Protein AF-A0A8H5Y1R0-F1 (afdb_monomer_lite)

Foldseek 3Di:
DPDPPPLVPDDPVVVVPDPSVVLVVLQVPDDVPPPSVRSVVVVVVVVVVVVVVVVVVVVVVVVVVVD

Secondary structure (DSSP, 8-state):
-------TT--GGGGGTS-HHHHHHHHHTSPTTS-SHHHHHHHHHHHHHHHHHHHHHHHHHHHHTT-

Sequence (67 aa):
MSGDQDHFGISPDAQDFVDVNIFEQILEMDDEGSDREFSKELVFGFFEQAENTFDEIGHSLARRGQD

pLDDT: mean 84.81, std 14.78, range [38.5, 98.31]

Structure (mmCIF, N/CA/C/O backbone):
data_AF-A0A8H5Y1R0-F1
#
_entry.id   AF-A0A8H5Y1R0-F1
#
loop_
_atom_site.group_PDB
_atom_site.id
_atom_site.type_symbol
_atom_site.label_atom_id
_atom_site.label_alt_id
_atom_site.label_comp_id
_atom_site.label_asym_id
_atom_site.label_entity_id
_atom_site.label_seq_id
_atom_site.pdbx_PDB_ins_code
_atom_site.Cartn_x
_atom_site.Cartn_y
_atom_site.Cartn_z
_atom_site.occupancy
_atom_site.B_iso_or_equiv
_atom_site.auth_seq_id
_atom_site.auth_comp_id
_atom_site.auth_asym_id
_atom_site.auth_atom_id
_atom_site.pdbx_PDB_model_num
ATOM 1 N N . MET A 1 1 ? -13.766 0.487 -31.712 1.00 38.50 1 MET A N 1
ATOM 2 C CA . MET A 1 1 ? -12.347 0.319 -31.354 1.00 38.50 1 MET A CA 1
ATOM 3 C C . MET A 1 1 ? -12.320 0.128 -29.850 1.00 38.50 1 MET A C 1
ATOM 5 O O . MET A 1 1 ? -12.245 1.110 -29.128 1.00 38.50 1 MET A O 1
ATOM 9 N N . SER A 1 2 ? -12.552 -1.098 -29.383 1.00 47.56 2 SER A N 1
ATOM 10 C CA . SER A 1 2 ? -12.428 -1.418 -27.960 1.00 47.56 2 SER A CA 1
ATOM 11 C C . SER A 1 2 ? -10.949 -1.678 -27.736 1.00 47.56 2 SER A C 1
ATOM 13 O O . SER A 1 2 ? -10.444 -2.714 -28.156 1.00 47.56 2 SER A O 1
ATOM 15 N N . GLY A 1 3 ? -10.236 -0.664 -27.256 1.00 48.56 3 GLY A N 1
ATOM 16 C CA . GLY A 1 3 ? -8.873 -0.852 -26.793 1.00 48.56 3 GLY A CA 1
ATOM 17 C C . GLY A 1 3 ? -8.956 -1.604 -25.479 1.00 48.56 3 GLY A C 1
ATOM 18 O O . GLY A 1 3 ? -9.322 -1.004 -24.474 1.00 48.56 3 GLY A O 1
ATOM 19 N N . ASP A 1 4 ? -8.672 -2.903 -25.505 1.00 55.84 4 ASP A N 1
ATOM 20 C CA . ASP A 1 4 ? -8.067 -3.568 -24.356 1.00 55.84 4 ASP A CA 1
ATOM 21 C C . ASP A 1 4 ? -6.788 -2.777 -24.052 1.00 55.84 4 ASP A C 1
ATOM 23 O O . ASP A 1 4 ? -5.777 -2.923 -24.737 1.00 55.84 4 ASP A O 1
ATOM 27 N N . GLN A 1 5 ? -6.886 -1.820 -23.129 1.00 59.78 5 GLN A N 1
ATOM 28 C CA . GLN 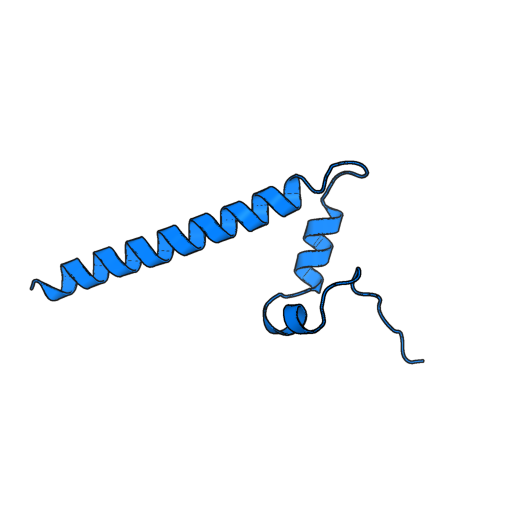A 1 5 ? -5.721 -1.236 -22.482 1.00 59.78 5 GLN A CA 1
ATOM 29 C C . GLN A 1 5 ? -5.213 -2.338 -21.564 1.00 59.78 5 GLN A C 1
ATOM 31 O O . GLN A 1 5 ? -5.866 -2.679 -20.577 1.00 59.78 5 GLN A O 1
ATOM 36 N N . ASP A 1 6 ? -4.119 -2.983 -21.960 1.00 58.12 6 ASP A N 1
ATOM 37 C CA . ASP A 1 6 ? -3.477 -3.975 -21.123 1.00 58.12 6 ASP A CA 1
ATOM 38 C C . ASP A 1 6 ? -2.869 -3.247 -19.923 1.00 58.12 6 ASP A C 1
ATOM 40 O O . ASP A 1 6 ? -1.759 -2.734 -19.960 1.00 58.12 6 ASP A O 1
ATOM 44 N N . HIS A 1 7 ? -3.642 -3.156 -18.844 1.00 62.62 7 HIS A N 1
ATOM 45 C CA . HIS A 1 7 ? -3.190 -2.646 -17.555 1.00 62.62 7 HIS A CA 1
ATOM 46 C C . HIS A 1 7 ? -2.183 -3.625 -16.944 1.00 62.62 7 HIS A C 1
ATOM 48 O O . HIS A 1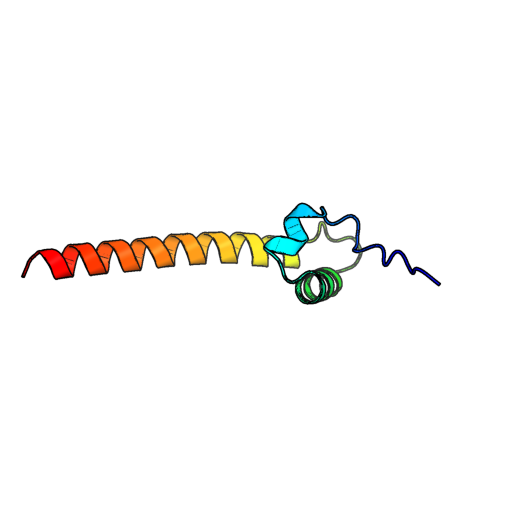 7 ? -2.521 -4.329 -16.002 1.00 62.62 7 HIS A O 1
ATOM 54 N N . PHE A 1 8 ? -1.000 -3.799 -17.543 1.00 63.53 8 PHE A N 1
ATOM 55 C CA . PHE A 1 8 ? 0.154 -4.559 -17.035 1.00 63.53 8 PHE A CA 1
ATOM 56 C C . PHE A 1 8 ? -0.130 -5.955 -16.423 1.00 63.53 8 PHE A C 1
ATOM 58 O O . PHE A 1 8 ? 0.654 -6.460 -15.616 1.00 63.53 8 PHE A O 1
ATOM 65 N N . GLY A 1 9 ? -1.236 -6.613 -16.789 1.00 69.44 9 GLY A N 1
ATOM 66 C CA . GLY A 1 9 ? -1.680 -7.859 -16.151 1.00 69.44 9 GLY A CA 1
ATOM 67 C C . GLY A 1 9 ? -2.190 -7.700 -14.708 1.00 69.44 9 GLY A C 1
ATOM 68 O O . GLY A 1 9 ? -2.196 -8.673 -13.953 1.00 69.44 9 GLY A O 1
ATOM 69 N N . ILE A 1 10 ? -2.604 -6.496 -14.310 1.00 72.25 10 ILE A N 1
ATOM 70 C CA . ILE A 1 10 ? -3.235 -6.198 -13.023 1.00 72.25 10 ILE A CA 1
ATOM 71 C C . ILE A 1 10 ? -4.601 -6.890 -12.972 1.00 72.25 10 ILE A C 1
ATOM 73 O O . ILE A 1 10 ? -5.415 -6.780 -13.890 1.00 72.25 10 ILE A O 1
ATOM 77 N N . SER A 1 11 ? -4.835 -7.633 -11.886 1.00 79.38 11 SER A N 1
ATOM 78 C CA . SER A 1 11 ? -6.090 -8.361 -11.674 1.00 79.38 11 SER A CA 1
ATOM 79 C C . SER A 1 11 ? -7.290 -7.404 -11.728 1.00 79.38 11 SER A C 1
ATOM 81 O O . SER A 1 11 ? -7.203 -6.327 -11.134 1.00 79.38 11 SER A O 1
ATOM 83 N N . PRO A 1 12 ? -8.422 -7.790 -12.348 1.00 79.31 12 PRO A N 1
ATOM 84 C CA . PRO A 1 12 ? -9.650 -6.995 -12.330 1.00 79.31 12 PRO A CA 1
ATOM 85 C C . PRO A 1 12 ? -10.066 -6.582 -10.914 1.00 79.31 12 PRO A C 1
ATOM 87 O O . PRO A 1 12 ? -10.424 -5.433 -10.695 1.00 79.31 12 PRO A O 1
ATOM 90 N N . ASP A 1 13 ? -9.911 -7.480 -9.938 1.00 84.56 13 ASP A N 1
ATOM 91 C CA . ASP A 1 13 ? -10.278 -7.224 -8.540 1.00 84.56 13 ASP A CA 1
ATOM 92 C C . ASP A 1 13 ? -9.426 -6.120 -7.892 1.00 84.56 13 ASP A C 1
ATOM 94 O O . ASP A 1 13 ? -9.860 -5.467 -6.950 1.00 84.56 13 ASP A O 1
ATOM 98 N N . ALA A 1 14 ? -8.199 -5.894 -8.374 1.00 81.31 14 ALA A N 1
ATOM 99 C CA . ALA A 1 14 ? -7.338 -4.845 -7.834 1.00 81.31 14 ALA A CA 1
ATOM 100 C C . ALA A 1 14 ? -7.818 -3.441 -8.237 1.00 81.31 14 ALA A C 1
ATOM 102 O O . ALA A 1 14 ? -7.549 -2.484 -7.514 1.00 81.31 14 ALA A O 1
ATOM 103 N N . GLN A 1 15 ? -8.563 -3.323 -9.343 1.00 84.25 15 GLN A N 1
ATOM 104 C CA . GLN A 1 15 ? -9.095 -2.048 -9.841 1.00 84.25 15 GLN A CA 1
ATOM 105 C C . GLN A 1 15 ? -10.131 -1.435 -8.887 1.00 84.25 15 GLN A C 1
ATOM 107 O O . GLN A 1 15 ? -10.323 -0.222 -8.889 1.00 84.25 15 GLN A O 1
ATOM 112 N N . ASP A 1 16 ? -10.756 -2.254 -8.036 1.00 90.69 16 ASP A N 1
ATOM 113 C CA . ASP A 1 16 ? -11.726 -1.793 -7.038 1.00 90.69 16 ASP A CA 1
ATOM 114 C C . ASP A 1 16 ? -11.063 -1.134 -5.815 1.00 90.69 16 ASP A C 1
ATOM 116 O O . ASP A 1 16 ? -11.712 -0.388 -5.079 1.00 90.69 16 ASP A O 1
ATOM 120 N N . PHE A 1 17 ? -9.774 -1.402 -5.581 1.00 90.06 17 PHE A N 1
A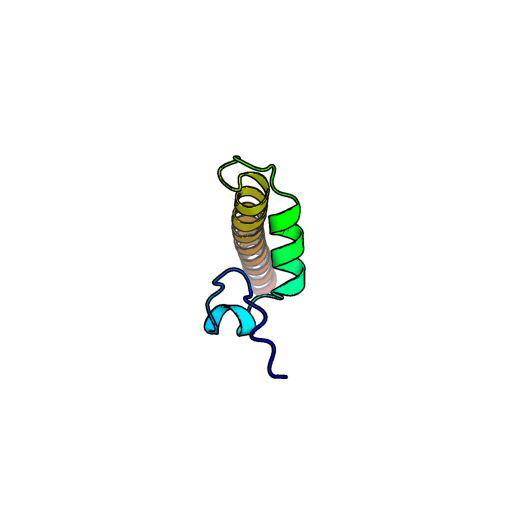TOM 121 C CA . PHE A 1 17 ? -9.059 -0.975 -4.371 1.00 90.06 17 PHE A CA 1
ATOM 122 C C . PHE A 1 17 ? -7.849 -0.080 -4.651 1.00 90.06 17 PHE A C 1
ATOM 124 O O . PHE A 1 17 ? -7.385 0.615 -3.747 1.00 90.06 17 PHE A O 1
ATOM 131 N N . VAL A 1 18 ? -7.324 -0.103 -5.876 1.00 89.56 18 VAL A N 1
ATOM 132 C CA . VAL A 1 18 ? -6.098 0.594 -6.269 1.00 89.56 18 VAL A CA 1
ATOM 133 C C . VAL A 1 18 ? -6.385 1.478 -7.475 1.00 89.56 18 VAL A C 1
ATOM 135 O O . VAL A 1 18 ? -6.933 1.019 -8.475 1.00 89.56 18 VAL A O 1
ATOM 138 N N . ASP A 1 19 ? -5.963 2.742 -7.408 1.00 92.00 19 ASP A N 1
ATOM 139 C CA . ASP A 1 19 ? -5.902 3.591 -8.597 1.00 92.00 19 ASP A CA 1
ATOM 140 C C . ASP A 1 19 ? -4.779 3.084 -9.507 1.00 92.00 19 ASP A C 1
ATOM 142 O O . ASP A 1 19 ? -3.592 3.349 -9.290 1.00 92.00 19 ASP A O 1
ATOM 146 N N . VAL A 1 20 ? -5.177 2.302 -10.507 1.00 88.62 20 VAL A N 1
ATOM 147 C CA . VAL A 1 20 ? -4.254 1.624 -11.416 1.00 88.62 20 VAL A CA 1
ATOM 148 C C . VAL A 1 20 ? -3.389 2.613 -12.188 1.00 88.62 20 VAL A C 1
ATOM 150 O O . VAL A 1 20 ? -2.199 2.363 -12.332 1.00 88.62 20 VAL A O 1
ATOM 153 N N . ASN A 1 21 ? -3.920 3.772 -12.584 1.00 89.62 21 ASN A N 1
ATOM 154 C CA . ASN A 1 21 ? -3.143 4.757 -13.341 1.00 89.62 21 ASN A CA 1
ATOM 155 C C . ASN A 1 21 ? -2.003 5.343 -12.499 1.00 89.62 21 ASN A C 1
ATOM 157 O O . ASN A 1 21 ? -0.928 5.645 -13.016 1.00 89.62 21 ASN A O 1
ATOM 161 N N . ILE A 1 22 ? -2.236 5.547 -11.200 1.00 91.12 22 ILE A N 1
ATOM 162 C CA . ILE A 1 22 ? -1.198 6.020 -10.275 1.00 91.12 22 ILE A CA 1
ATOM 163 C C . ILE A 1 22 ? -0.189 4.909 -9.993 1.00 91.12 22 ILE A C 1
ATOM 165 O O . ILE A 1 22 ? 1.013 5.163 -9.944 1.00 91.12 22 ILE A O 1
ATOM 169 N N . PHE A 1 23 ? -0.663 3.675 -9.834 1.00 91.00 23 PHE A N 1
ATOM 170 C CA . PHE A 1 23 ? 0.214 2.538 -9.595 1.00 91.00 23 PHE A CA 1
ATOM 171 C C . PHE A 1 23 ? 1.124 2.243 -10.796 1.00 91.00 23 PHE A C 1
ATOM 173 O O . PHE A 1 23 ? 2.308 1.992 -10.610 1.00 91.00 23 PHE A O 1
ATOM 180 N N . GLU A 1 24 ? 0.614 2.351 -12.023 1.00 89.06 24 GLU A N 1
ATOM 181 C CA . GLU A 1 24 ? 1.401 2.215 -13.255 1.00 89.06 24 GLU A CA 1
ATOM 182 C C . GLU A 1 24 ? 2.514 3.262 -13.337 1.00 89.06 24 GLU A C 1
ATOM 184 O O . GLU A 1 24 ? 3.661 2.904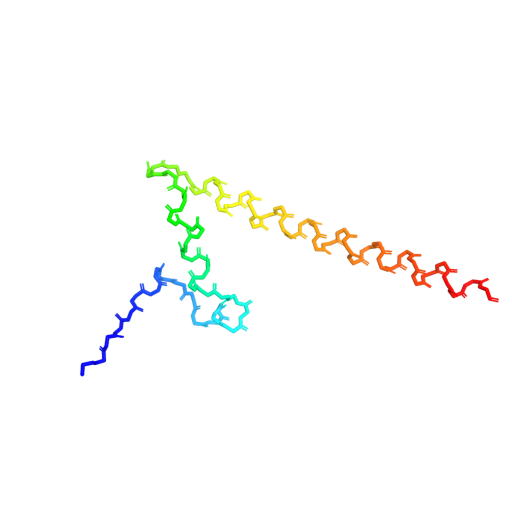 -13.583 1.00 89.06 24 GLU A O 1
ATOM 189 N N . GLN A 1 25 ? 2.225 4.525 -13.011 1.00 92.19 25 GLN A N 1
ATOM 190 C CA . GLN A 1 25 ? 3.253 5.571 -12.938 1.00 92.19 25 GLN A CA 1
ATOM 191 C C . GLN A 1 25 ? 4.346 5.244 -11.911 1.00 92.19 25 GLN A C 1
ATOM 193 O O . GLN A 1 25 ? 5.516 5.510 -12.158 1.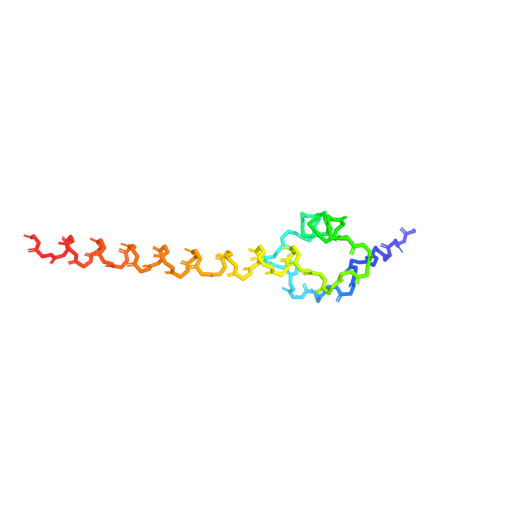00 92.19 25 GLN A O 1
ATOM 198 N N . ILE A 1 26 ? 3.989 4.649 -10.768 1.00 92.25 26 ILE A N 1
ATOM 199 C CA . ILE A 1 26 ? 4.964 4.195 -9.763 1.00 92.25 26 ILE A CA 1
ATOM 200 C C . ILE A 1 26 ? 5.833 3.059 -10.320 1.00 92.25 26 ILE A C 1
ATOM 202 O O . ILE A 1 26 ? 7.032 3.034 -10.057 1.00 92.25 26 ILE A O 1
ATOM 206 N N . LEU A 1 27 ? 5.258 2.135 -11.096 1.00 89.62 27 LEU A N 1
ATOM 207 C CA . LEU A 1 27 ? 6.015 1.060 -11.748 1.00 89.62 27 LEU A CA 1
ATOM 208 C C . LEU A 1 27 ? 6.954 1.594 -12.837 1.00 89.62 27 LEU A C 1
ATOM 210 O O . LEU A 1 27 ? 8.049 1.070 -13.001 1.00 89.62 27 LEU A O 1
ATOM 214 N N . GLU A 1 28 ? 6.553 2.637 -13.564 1.00 89.88 28 GLU A N 1
ATOM 215 C CA . GLU A 1 28 ? 7.403 3.315 -14.554 1.00 89.88 28 GLU A CA 1
ATOM 216 C C . GLU A 1 28 ? 8.601 4.039 -13.918 1.00 89.88 28 GLU A C 1
ATOM 218 O O . GLU A 1 28 ? 9.566 4.354 -14.613 1.00 89.88 28 GLU A O 1
ATOM 223 N N . MET A 1 29 ? 8.558 4.300 -12.607 1.00 89.94 29 MET A N 1
ATOM 224 C CA . MET A 1 29 ? 9.687 4.856 -11.858 1.00 89.94 29 MET A CA 1
ATOM 225 C C . MET A 1 29 ? 10.729 3.803 -11.455 1.00 89.94 29 MET A C 1
ATOM 227 O O . MET A 1 29 ? 11.811 4.192 -11.016 1.00 89.94 29 MET A O 1
ATOM 231 N N . ASP A 1 30 ? 10.435 2.503 -11.569 1.00 91.25 30 ASP A N 1
ATOM 232 C CA . ASP A 1 30 ? 11.436 1.458 -11.336 1.00 91.25 30 ASP A CA 1
ATOM 233 C C . ASP A 1 30 ? 12.475 1.434 -12.472 1.00 91.25 30 ASP A C 1
ATOM 235 O O . ASP A 1 30 ? 12.139 1.504 -13.655 1.00 91.25 30 ASP A O 1
ATOM 239 N N . ASP A 1 31 ? 13.752 1.259 -12.119 1.00 85.12 31 ASP A N 1
ATOM 240 C CA . ASP A 1 31 ? 14.823 1.098 -13.106 1.00 85.12 31 ASP A CA 1
ATOM 241 C C . ASP A 1 31 ? 14.657 -0.216 -13.893 1.00 85.12 31 ASP A C 1
ATOM 243 O O . ASP A 1 31 ? 14.413 -1.285 -13.314 1.00 85.12 31 ASP A O 1
ATOM 247 N N . GLU A 1 32 ? 14.855 -0.164 -15.216 1.00 75.81 32 GLU A N 1
ATOM 248 C CA . GLU A 1 32 ? 14.800 -1.340 -16.092 1.00 75.81 32 GLU A CA 1
ATOM 249 C C . GLU A 1 32 ? 15.828 -2.402 -15.655 1.00 75.81 32 GLU A C 1
ATOM 251 O O . GLU A 1 32 ? 17.040 -2.187 -15.700 1.00 75.81 32 GLU A O 1
ATOM 256 N N . GLY A 1 33 ? 15.346 -3.580 -15.250 1.00 72.31 33 GLY A N 1
ATOM 257 C CA . GLY A 1 33 ? 16.188 -4.690 -14.784 1.00 72.31 33 GLY A CA 1
ATOM 258 C C . GLY A 1 33 ? 16.400 -4.744 -13.269 1.00 72.31 33 GLY A C 1
ATOM 259 O O . GLY A 1 33 ? 17.041 -5.681 -12.793 1.00 72.31 33 GLY A O 1
ATOM 260 N N . SER A 1 34 ? 15.836 -3.798 -12.514 1.00 72.19 34 SER A N 1
ATOM 261 C CA . SER A 1 34 ? 15.633 -3.964 -11.075 1.00 72.19 34 SER A CA 1
ATOM 262 C C . SER A 1 34 ? 14.476 -4.937 -10.815 1.00 72.19 34 SER A C 1
ATOM 264 O O . SER A 1 34 ? 13.532 -5.040 -11.604 1.00 72.19 34 SER A O 1
ATOM 266 N N . ASP A 1 35 ? 14.501 -5.638 -9.681 1.00 83.38 35 ASP A N 1
ATOM 267 C CA . ASP A 1 35 ? 13.406 -6.515 -9.239 1.00 83.38 35 ASP A CA 1
ATOM 268 C C . ASP A 1 35 ? 12.177 -5.713 -8.752 1.00 83.38 35 ASP A C 1
ATOM 270 O O . ASP A 1 35 ? 11.464 -6.159 -7.846 1.00 83.38 35 ASP A O 1
ATOM 274 N N . ARG A 1 36 ? 11.906 -4.543 -9.349 1.00 88.19 36 ARG A N 1
ATOM 275 C CA . ARG A 1 36 ? 10.902 -3.563 -8.910 1.00 88.19 36 ARG A CA 1
ATOM 276 C C . ARG A 1 36 ? 11.113 -3.132 -7.459 1.00 88.19 36 ARG A C 1
ATOM 278 O O . ARG A 1 36 ? 10.209 -3.229 -6.629 1.00 88.19 36 ARG A O 1
ATOM 285 N N . GLU A 1 37 ? 12.358 -2.806 -7.123 1.00 91.75 37 GLU A N 1
ATOM 286 C CA . GLU A 1 37 ? 12.778 -2.522 -5.747 1.00 91.75 37 GLU A CA 1
ATOM 287 C C . GLU A 1 37 ? 12.062 -1.284 -5.192 1.00 91.75 37 GLU A C 1
ATOM 289 O O . GLU A 1 37 ? 11.509 -1.350 -4.094 1.00 91.75 37 GLU A O 1
ATOM 294 N N . PHE A 1 38 ? 11.956 -0.209 -5.982 1.00 92.94 38 PHE A N 1
ATOM 295 C CA . PHE A 1 38 ? 11.338 1.042 -5.545 1.00 92.94 38 PHE A CA 1
ATOM 296 C C . PHE A 1 38 ? 9.841 0.870 -5.285 1.00 92.94 38 PHE A C 1
ATOM 298 O O . PHE A 1 38 ? 9.352 1.201 -4.201 1.00 92.94 38 PHE A O 1
ATOM 305 N N . SER A 1 39 ? 9.098 0.321 -6.250 1.00 93.44 39 SER A N 1
ATOM 306 C CA . SER A 1 39 ? 7.651 0.156 -6.076 1.00 93.44 39 SER A CA 1
ATOM 307 C C . SER A 1 39 ? 7.310 -0.831 -4.955 1.00 93.44 39 SER A C 1
ATOM 309 O O . SER A 1 39 ? 6.354 -0.602 -4.209 1.00 93.44 39 SER A O 1
ATOM 311 N N . LYS A 1 40 ? 8.108 -1.893 -4.763 1.00 93.06 40 LYS A N 1
ATOM 312 C CA . LYS A 1 40 ? 7.933 -2.829 -3.641 1.00 93.06 40 LYS A CA 1
ATOM 313 C C . LYS A 1 40 ? 8.171 -2.152 -2.300 1.00 93.06 40 LYS A C 1
ATOM 315 O O . LYS A 1 40 ? 7.309 -2.259 -1.431 1.00 93.06 40 LYS A O 1
ATOM 320 N N . GLU A 1 41 ? 9.302 -1.474 -2.120 1.00 95.38 41 GLU A N 1
ATOM 321 C CA . GLU A 1 41 ? 9.614 -0.793 -0.859 1.00 95.38 41 GLU A CA 1
ATOM 322 C C . GLU A 1 41 ? 8.541 0.235 -0.495 1.00 95.38 41 GLU A C 1
ATOM 324 O O . GLU A 1 41 ? 8.106 0.290 0.656 1.00 95.38 41 GLU A O 1
ATOM 329 N N . LEU A 1 42 ? 8.038 0.983 -1.482 1.00 95.50 42 LEU A N 1
ATOM 330 C CA . LEU A 1 42 ? 6.952 1.937 -1.278 1.00 95.50 42 LEU A CA 1
ATOM 331 C C . LEU A 1 42 ? 5.661 1.257 -0.794 1.00 95.50 42 LEU A C 1
ATOM 333 O O . LEU A 1 42 ? 5.046 1.720 0.168 1.00 95.50 42 LEU A O 1
ATOM 337 N N . VAL A 1 43 ? 5.249 0.155 -1.432 1.00 94.56 43 VAL A N 1
ATOM 338 C CA . VAL A 1 43 ? 4.021 -0.575 -1.072 1.00 94.56 43 VAL A CA 1
ATOM 339 C C . VAL A 1 43 ? 4.139 -1.231 0.303 1.00 94.56 43 VAL A C 1
ATOM 341 O O . VAL A 1 43 ? 3.237 -1.089 1.128 1.00 94.56 43 VAL A O 1
ATOM 344 N N . PHE A 1 44 ? 5.247 -1.919 0.583 1.00 95.81 44 PHE A N 1
ATOM 345 C CA . PHE A 1 44 ? 5.456 -2.548 1.889 1.00 95.81 44 PHE A CA 1
ATOM 346 C C . PHE A 1 44 ? 5.567 -1.506 3.005 1.00 95.81 44 PHE A C 1
ATOM 348 O O . PHE A 1 44 ? 4.958 -1.679 4.060 1.00 95.81 44 PHE A O 1
ATOM 355 N N . GLY A 1 45 ? 6.253 -0.389 2.751 1.00 97.50 45 GLY A N 1
ATOM 356 C CA . GLY A 1 45 ? 6.309 0.730 3.686 1.00 97.50 45 GLY A CA 1
ATOM 357 C C . GLY A 1 45 ? 4.940 1.370 3.927 1.00 97.50 45 GLY A C 1
ATOM 358 O O . GLY A 1 45 ? 4.656 1.797 5.045 1.00 97.50 45 GLY A O 1
ATOM 359 N N . PHE A 1 46 ? 4.065 1.429 2.918 1.00 96.69 46 PHE A N 1
ATOM 360 C CA . PHE A 1 46 ? 2.686 1.890 3.096 1.00 96.69 46 PHE A CA 1
ATOM 361 C C . PHE A 1 46 ? 1.872 0.943 3.989 1.00 96.69 46 PHE A C 1
ATOM 363 O O . PHE A 1 46 ? 1.130 1.415 4.850 1.00 96.69 46 PHE A O 1
ATOM 370 N N . PHE A 1 47 ? 2.029 -0.377 3.838 1.00 97.25 47 PHE A N 1
ATOM 371 C CA . PHE A 1 47 ? 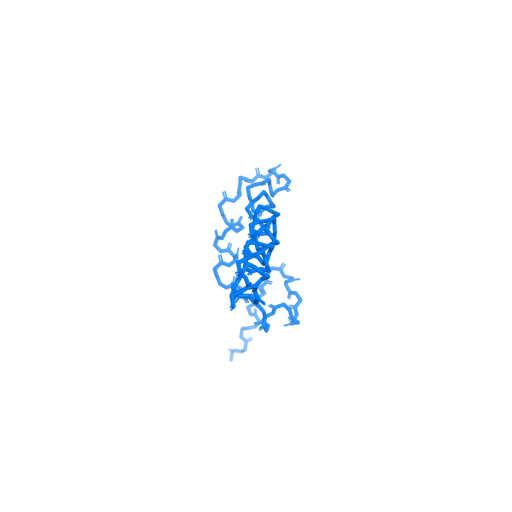1.353 -1.347 4.707 1.00 97.25 47 PHE A CA 1
ATOM 372 C C . PHE A 1 47 ? 1.775 -1.205 6.170 1.00 97.25 47 PHE A C 1
ATOM 374 O O . PHE A 1 47 ? 0.909 -1.140 7.040 1.00 97.25 47 PHE A O 1
ATOM 381 N N . GLU A 1 48 ? 3.076 -1.076 6.436 1.00 98.06 48 GLU A N 1
ATOM 382 C CA . GLU A 1 48 ? 3.587 -0.853 7.793 1.00 98.06 48 GLU A CA 1
ATOM 383 C C . GLU A 1 48 ? 3.058 0.465 8.386 1.00 98.06 48 GLU A C 1
ATOM 385 O O . GLU A 1 48 ? 2.609 0.516 9.531 1.00 98.06 48 GLU A O 1
ATOM 390 N N . GLN A 1 49 ? 3.045 1.545 7.600 1.00 98.12 49 GLN A N 1
ATOM 391 C CA . GLN A 1 49 ? 2.485 2.829 8.034 1.00 98.12 49 GLN A CA 1
ATOM 392 C C . GLN A 1 49 ? 0.988 2.743 8.347 1.00 98.12 49 GLN A C 1
ATOM 394 O O . GLN A 1 49 ? 0.533 3.347 9.322 1.00 98.12 49 GLN A O 1
ATOM 399 N N . ALA A 1 50 ? 0.218 2.007 7.545 1.00 98.19 50 ALA A N 1
ATOM 400 C CA . ALA A 1 50 ? -1.204 1.800 7.788 1.00 98.19 50 ALA A CA 1
ATOM 401 C C . ALA A 1 50 ? -1.439 1.029 9.096 1.00 98.19 50 ALA A C 1
ATOM 403 O O . ALA A 1 50 ? -2.267 1.449 9.904 1.00 98.19 50 ALA A O 1
ATOM 404 N N . GLU A 1 51 ? -0.679 -0.044 9.338 1.00 98.06 51 GLU A N 1
ATOM 405 C CA . GLU A 1 51 ? -0.725 -0.813 10.588 1.00 98.06 51 GLU A CA 1
ATOM 406 C C . GLU A 1 51 ? -0.408 0.073 11.800 1.00 98.06 51 GLU A C 1
ATOM 408 O O . GLU A 1 51 ? -1.234 0.199 12.707 1.00 98.06 51 GLU A O 1
ATOM 413 N N . ASN A 1 52 ? 0.712 0.801 11.751 1.00 98.12 52 ASN A N 1
ATOM 414 C CA . ASN A 1 52 ? 1.109 1.734 12.808 1.00 98.12 52 ASN A CA 1
ATOM 415 C C . ASN A 1 52 ? 0.034 2.801 13.073 1.00 98.12 52 ASN A C 1
ATOM 417 O O . ASN A 1 52 ? -0.262 3.129 14.222 1.00 98.12 52 ASN A O 1
ATOM 421 N N . THR A 1 53 ? -0.599 3.318 12.017 1.00 98.31 53 THR A N 1
ATOM 422 C CA . THR A 1 53 ? -1.679 4.306 12.145 1.00 98.31 53 THR A CA 1
ATOM 423 C C . THR A 1 53 ? -2.886 3.721 12.881 1.00 98.31 53 THR A C 1
ATOM 425 O O . THR A 1 53 ? -3.453 4.373 13.762 1.00 98.31 53 THR A O 1
ATOM 428 N N . PHE A 1 54 ? -3.293 2.491 12.555 1.00 98.19 54 PHE A N 1
ATOM 429 C CA . PHE A 1 54 ? -4.400 1.834 13.251 1.00 98.19 54 PHE A CA 1
ATOM 430 C C . PHE A 1 54 ? -4.075 1.559 14.722 1.00 98.19 54 PHE A C 1
ATOM 432 O O . PHE A 1 54 ? -4.937 1.785 15.578 1.00 98.19 54 PHE A O 1
ATOM 439 N N . ASP A 1 55 ? -2.840 1.172 15.034 1.00 98.06 55 ASP A N 1
ATOM 440 C CA . ASP A 1 55 ? -2.380 0.987 16.411 1.00 98.06 55 ASP A CA 1
ATOM 441 C C . ASP A 1 55 ? -2.404 2.298 17.205 1.00 98.06 55 ASP A C 1
ATOM 443 O O . ASP A 1 55 ? -2.907 2.346 18.331 1.00 98.06 55 ASP A O 1
ATOM 447 N N . GLU A 1 56 ? -1.920 3.400 16.632 1.00 98.00 56 GLU A N 1
ATOM 448 C CA . GLU A 1 56 ? -1.961 4.721 17.270 1.00 98.00 56 GLU A CA 1
ATOM 449 C C . GLU A 1 56 ? -3.394 5.197 17.548 1.00 98.00 56 GLU A C 1
ATOM 451 O O . GLU A 1 56 ? -3.684 5.753 18.622 1.00 98.00 56 GLU A O 1
ATOM 456 N N . ILE A 1 57 ? -4.314 4.947 16.610 1.00 97.31 57 ILE A N 1
ATOM 457 C CA . ILE A 1 57 ? -5.744 5.212 16.790 1.00 97.31 57 ILE A CA 1
ATOM 458 C C . ILE A 1 57 ? -6.293 4.346 17.929 1.00 97.31 57 ILE A C 1
ATOM 460 O O . ILE A 1 57 ? -6.954 4.874 18.830 1.00 97.31 57 ILE A O 1
ATOM 464 N N . GLY A 1 58 ? -5.979 3.048 17.944 1.00 96.62 58 GLY A N 1
ATOM 465 C CA . GLY A 1 58 ? -6.385 2.111 18.991 1.00 96.62 58 GLY A CA 1
ATOM 466 C C . GLY A 1 58 ? -5.923 2.547 20.382 1.00 96.62 58 GLY A C 1
ATOM 467 O O . GLY A 1 58 ? -6.737 2.679 21.301 1.00 96.62 58 GLY A O 1
ATOM 468 N N . HIS A 1 59 ? -4.640 2.881 20.531 1.00 96.25 59 HIS A N 1
ATOM 469 C CA . HIS A 1 59 ? -4.073 3.400 21.778 1.00 96.25 59 HIS A CA 1
ATOM 470 C C . HIS A 1 59 ? -4.739 4.703 22.230 1.00 96.25 59 HIS A C 1
ATOM 472 O O . HIS A 1 59 ? -4.942 4.941 23.423 1.00 96.25 59 HIS A O 1
ATOM 478 N N . SER A 1 60 ? -5.077 5.581 21.290 1.00 95.81 60 SER A N 1
ATOM 479 C CA . SER A 1 60 ? -5.716 6.861 21.598 1.00 95.81 60 SER A CA 1
ATOM 480 C C . SER A 1 60 ? -7.171 6.690 22.036 1.00 95.81 60 SER A C 1
ATOM 482 O O . SER A 1 60 ? -7.602 7.350 22.981 1.00 95.81 60 SER A O 1
ATOM 484 N N . LEU A 1 61 ? -7.916 5.772 21.419 1.00 95.19 61 LEU A N 1
ATOM 485 C CA . LEU A 1 61 ? -9.274 5.425 21.845 1.00 95.19 61 LEU A CA 1
ATOM 486 C C . LEU A 1 61 ? -9.287 4.740 23.218 1.00 95.19 61 LEU A C 1
ATOM 488 O O . LEU A 1 61 ? -10.115 5.092 24.055 1.00 95.19 61 LEU A O 1
ATOM 492 N N . ALA A 1 62 ? -8.341 3.832 23.482 1.00 94.12 62 ALA A N 1
ATOM 493 C CA . ALA A 1 62 ? -8.209 3.174 24.781 1.00 94.12 62 ALA A CA 1
ATOM 494 C C . ALA A 1 62 ? -7.934 4.177 25.913 1.00 94.12 62 ALA A C 1
ATOM 496 O O . ALA A 1 62 ? -8.561 4.097 26.966 1.00 94.12 62 ALA A O 1
ATOM 497 N N . ARG A 1 63 ? -7.055 5.163 25.676 1.00 91.38 63 ARG A N 1
ATOM 498 C CA . ARG A 1 63 ? -6.790 6.253 26.632 1.00 91.38 63 ARG A CA 1
ATOM 499 C C . ARG A 1 63 ? -8.020 7.129 26.877 1.00 91.38 63 ARG A C 1
ATOM 501 O O . ARG A 1 63 ? -8.285 7.483 28.014 1.00 91.38 63 ARG A O 1
ATOM 508 N N . ARG A 1 64 ? -8.790 7.449 25.830 1.00 82.69 64 ARG A N 1
ATOM 509 C CA . ARG A 1 64 ? -10.013 8.270 25.946 1.00 82.69 64 ARG A CA 1
ATOM 510 C C . ARG A 1 64 ? -11.167 7.575 26.672 1.00 82.69 64 ARG A C 1
ATOM 512 O O . ARG A 1 64 ? -12.044 8.262 27.171 1.00 82.69 64 ARG A O 1
ATOM 519 N N . GLY A 1 65 ? -11.206 6.243 26.695 1.00 74.25 65 GLY A N 1
ATOM 520 C CA . GLY A 1 65 ? -12.229 5.474 27.415 1.00 74.25 65 GLY A CA 1
ATOM 521 C C . GLY A 1 65 ? -11.955 5.289 28.913 1.00 74.25 65 GLY A C 1
ATOM 522 O O . GLY A 1 65 ? -12.701 4.558 29.560 1.00 74.25 65 GLY A O 1
ATOM 523 N N . GLN A 1 66 ? -10.874 5.877 29.441 1.00 59.41 66 GLN A N 1
ATOM 524 C CA . GLN A 1 66 ? -10.462 5.787 30.849 1.00 59.41 66 GLN A CA 1
ATOM 525 C C . GLN A 1 66 ? -10.758 7.059 31.673 1.00 59.41 66 GLN A C 1
ATOM 527 O O . GLN A 1 66 ? -10.460 7.061 32.868 1.00 59.41 66 GLN A O 1
ATOM 532 N N . ASP A 1 67 ? -11.358 8.085 31.057 1.00 53.38 67 ASP A N 1
ATOM 533 C CA . ASP A 1 67 ? -11.895 9.294 31.711 1.00 53.38 67 ASP A CA 1
ATOM 534 C C . ASP A 1 67 ? -13.401 9.145 32.006 1.00 53.38 67 ASP A C 1
ATOM 536 O O . ASP A 1 67 ? -13.854 9.644 33.064 1.00 53.38 67 ASP A O 1
#

InterPro domains:
  IPR036641 HPT domain superfamily [G3DSA:1.20.120.160] (11-67)
  IPR036641 HPT domain superfamily [SSF47226] (11-64)

Organism: NCBI:txid1567541

Radius of gyration: 17.99 Å; chains: 1; bounding box: 29×18×63 Å